Protein AF-A0A1H4CX78-F1 (afdb_monomer)

Foldseek 3Di:
DLLLCQQVDPLVVLSVVVLVDDAAADEPCVLVVLLVVLVVCCVVVVDPPVSSVVSSVVVVVRRHPDHDYLVVQQVVLVVLCVQLVHDSNLSSQQSVCVVVVAADEDCPVSSQVSQCVDPVRNVRYHYSVVD

Organism: NCBI:txid89524

Mean predicted aligned error: 5.7 Å

Radius of gyration: 14.74 Å; Cα contacts (8 Å, |Δi|>4): 159; chains: 1; bounding box: 34×30×40 Å

pLDDT: mean 84.69, std 13.75, range [45.41, 98.31]

Solvent-accessible surface area (backbone atoms only — not comparable to full-atom values): 7396 Å² total; per-residue (Å²): 94,78,58,33,69,61,67,76,41,98,63,19,66,67,48,48,56,47,75,80,52,68,86,40,72,47,46,55,62,55,58,59,54,46,51,52,49,37,51,55,37,30,76,73,67,76,42,53,69,68,57,38,54,53,39,56,56,49,60,75,68,49,76,61,73,45,72,48,64,49,83,79,31,46,69,53,3,49,55,44,13,68,74,46,74,44,62,43,72,65,24,32,45,48,36,46,18,64,75,68,74,42,65,37,75,29,70,50,63,66,56,40,57,35,32,59,76,35,86,82,44,30,86,35,46,41,53,50,90,79,111

Nearest PDB structures (foldseek):
  2fe1-assembly1_A-2  TM=8.574E-01  e=8.083E-04  Pyrobaculum aerophilum str. IM2
  1v8p-assembly2_F  TM=7.777E-01  e=5.523E-03  Pyrobaculum aerophilum
  1v8o-assembly1_C  TM=8.106E-01  e=1.290E-02  Pyrobaculum aerophilum
  1v8p-assembly1_D  TM=7.686E-01  e=2.027E-02  Pyrobaculum aerophilum
  8wmm-assembly1_G  TM=7.105E-01  e=2.474E+00  Chryseobacterium

InterPro domains:
  IPR002716 PIN domain [PF01850] (3-115)
  IPR022907 VapC family [MF_00265] (2-121)
  IPR029060 PIN-like domain superfamily [SSF88723] (3-117)
  IPR044153 VapC3-like, PIN domain [cd09873] (2-106)
  IPR051619 Type II TA system ribonuclease PINc/VapC [PTHR35901] (2-117)

Sequence (131 aa):
MALKWLVGEAGSDAAAALLDGPALLAPELIHVEIANALWRMARVGRIAEADAADALALLARLPLRRRVADRHLAPEALRLAQLLDHPACDCLYLALAMDAGAPVVTADRRFVAAAARDAASAPLVVDLAAL

Secondary structure (DSSP, 8-state):
-GGGGTS--TTHHHHHHHHSSSPEEEETTHHHHHHHHHHHHHHTTSS-HHHHHHHHHHHTTS-EEEEE-HHHHHHHHHHHHHHHT--HHHHHHHHHHHHHT-PEEES-HHHHHHHTTSTTTGGGEEEGGG-

Structure (mmCIF, N/CA/C/O backbone):
data_AF-A0A1H4CX78-F1
#
_entry.id   AF-A0A1H4CX78-F1
#
loop_
_atom_site.group_PDB
_atom_site.id
_atom_site.type_symbol
_atom_site.label_atom_id
_atom_site.label_alt_id
_atom_site.label_comp_id
_atom_site.label_asym_id
_atom_site.label_entity_id
_atom_site.label_seq_id
_atom_site.pdbx_PDB_ins_code
_atom_site.Cartn_x
_atom_site.Cartn_y
_atom_site.Cartn_z
_atom_site.occupancy
_atom_site.B_iso_or_equiv
_atom_site.auth_seq_id
_atom_site.auth_comp_id
_atom_site.auth_asym_id
_atom_site.auth_atom_id
_atom_site.pdbx_PDB_model_num
ATOM 1 N N . MET A 1 1 ? -5.174 1.243 -0.729 1.00 51.38 1 MET A N 1
ATOM 2 C CA . MET A 1 1 ? -4.644 1.190 0.650 1.00 51.38 1 MET A CA 1
ATOM 3 C C . MET A 1 1 ? -5.252 0.019 1.413 1.00 51.38 1 MET A C 1
ATOM 5 O O . MET A 1 1 ? -6.453 -0.209 1.296 1.00 51.38 1 MET A O 1
ATOM 9 N N . ALA A 1 2 ? -4.431 -0.674 2.208 1.00 57.03 2 ALA A N 1
ATOM 10 C CA . ALA A 1 2 ? -4.756 -1.864 3.013 1.00 57.03 2 ALA A CA 1
ATOM 11 C C . ALA A 1 2 ? -5.870 -1.678 4.069 1.00 57.03 2 ALA A C 1
ATOM 13 O O . ALA A 1 2 ? -6.317 -2.644 4.680 1.00 57.03 2 ALA A O 1
ATOM 14 N N . LEU A 1 3 ? -6.361 -0.448 4.260 1.00 54.06 3 LEU A N 1
ATOM 15 C CA . LEU A 1 3 ? -7.457 -0.107 5.174 1.00 54.06 3 LEU A CA 1
ATOM 16 C C . LEU A 1 3 ? -8.733 -0.924 4.911 1.00 54.06 3 LEU A C 1
ATOM 18 O O . LEU A 1 3 ? -9.473 -1.226 5.842 1.00 54.06 3 LEU A O 1
ATOM 22 N N . LYS A 1 4 ? -8.961 -1.345 3.661 1.00 56.84 4 LYS A N 1
ATOM 23 C CA . LYS A 1 4 ? -10.125 -2.160 3.282 1.00 56.84 4 LYS A CA 1
ATOM 24 C C . LYS A 1 4 ? -10.202 -3.511 4.008 1.00 56.84 4 LYS A C 1
ATOM 26 O O . LYS A 1 4 ? -11.304 -4.028 4.170 1.00 56.84 4 LYS A O 1
ATOM 31 N N . TRP A 1 5 ? -9.074 -4.053 4.477 1.00 53.41 5 TRP A N 1
ATOM 32 C CA . TRP A 1 5 ? -9.041 -5.274 5.295 1.00 53.41 5 TRP A CA 1
ATOM 33 C C . TRP A 1 5 ? -9.525 -5.063 6.726 1.00 53.41 5 TRP A C 1
ATOM 35 O O . TRP A 1 5 ? -9.938 -6.014 7.377 1.00 53.41 5 TRP A O 1
ATOM 45 N N . LEU A 1 6 ? -9.434 -3.835 7.236 1.00 53.28 6 LEU A N 1
ATOM 46 C CA . LEU A 1 6 ? -9.518 -3.575 8.671 1.00 53.28 6 LEU A CA 1
ATOM 47 C C . LEU A 1 6 ? -10.863 -2.995 9.102 1.00 53.28 6 LEU A C 1
ATOM 49 O O . LEU A 1 6 ? -11.184 -3.054 10.282 1.00 53.28 6 LEU A O 1
ATOM 53 N N . VAL A 1 7 ? -11.637 -2.423 8.174 1.00 51.88 7 VAL A N 1
ATOM 54 C CA . VAL A 1 7 ? -12.846 -1.660 8.533 1.00 51.88 7 VAL A CA 1
ATOM 55 C C . VAL A 1 7 ? -14.084 -2.005 7.698 1.00 51.88 7 VAL A C 1
ATOM 57 O O . VAL A 1 7 ? -15.063 -1.267 7.731 1.00 51.88 7 VAL A O 1
ATOM 60 N N . GLY A 1 8 ? -14.066 -3.128 6.966 1.00 52.53 8 GLY A N 1
ATOM 61 C CA . GLY A 1 8 ? -15.251 -3.645 6.262 1.00 52.53 8 GLY A CA 1
ATOM 62 C C . GLY A 1 8 ? -15.869 -2.654 5.265 1.00 52.53 8 GLY A C 1
ATOM 63 O O . GLY A 1 8 ? -17.086 -2.504 5.208 1.00 52.53 8 GLY A O 1
ATOM 64 N N . GLU A 1 9 ? -15.043 -1.923 4.511 1.00 54.31 9 GLU A N 1
ATOM 65 C CA . GLU A 1 9 ? -15.508 -0.953 3.507 1.00 54.31 9 GLU A CA 1
ATOM 66 C C . GLU A 1 9 ? -15.724 -1.598 2.121 1.00 54.31 9 GLU A C 1
ATOM 68 O O . GLU A 1 9 ? -15.233 -2.687 1.835 1.00 54.31 9 GLU A O 1
ATOM 73 N N . ALA A 1 10 ? -16.408 -0.909 1.200 1.00 45.41 10 ALA A N 1
ATOM 74 C CA . ALA A 1 10 ? -16.597 -1.383 -0.176 1.00 45.41 10 ALA A CA 1
ATOM 75 C C . ALA A 1 10 ? -15.259 -1.775 -0.859 1.00 45.41 10 ALA A C 1
ATOM 77 O O . ALA A 1 10 ? -14.319 -0.975 -0.982 1.00 45.41 10 ALA A O 1
ATOM 78 N N . GLY A 1 11 ? -15.175 -3.024 -1.331 1.00 50.94 11 GLY A N 1
ATOM 79 C CA . GLY A 1 11 ? -13.946 -3.656 -1.831 1.00 50.94 11 GLY A CA 1
ATOM 80 C C . GLY A 1 11 ? -13.148 -4.429 -0.771 1.00 50.94 11 GLY A C 1
ATOM 81 O O . GLY A 1 11 ? -11.997 -4.770 -1.035 1.00 50.94 11 GLY A O 1
ATOM 82 N N . SER A 1 12 ? -13.735 -4.681 0.406 1.00 59.44 12 SER A N 1
ATOM 83 C CA . SER A 1 12 ? -13.180 -5.574 1.430 1.00 59.44 12 SER A CA 1
ATOM 84 C C . SER A 1 12 ? -13.047 -7.011 0.918 1.00 59.44 12 SER A C 1
ATOM 86 O O . SER A 1 12 ? -12.037 -7.632 1.211 1.00 59.44 12 SER A O 1
ATOM 88 N N . ASP A 1 13 ? -13.961 -7.493 0.065 1.00 57.78 13 ASP A N 1
ATOM 89 C CA . ASP A 1 13 ? -13.947 -8.879 -0.443 1.00 57.78 13 ASP A CA 1
ATOM 90 C C . ASP A 1 13 ? -12.748 -9.173 -1.361 1.00 57.78 13 ASP A C 1
ATOM 92 O O . ASP A 1 13 ? -12.005 -10.125 -1.135 1.00 57.78 13 ASP A O 1
ATOM 96 N N . ALA A 1 14 ? -12.500 -8.315 -2.360 1.00 57.72 14 ALA A N 1
ATOM 97 C CA . ALA A 1 14 ? -11.344 -8.443 -3.258 1.00 57.72 14 ALA A CA 1
ATOM 98 C C . ALA A 1 14 ? -10.019 -8.271 -2.505 1.00 57.72 14 ALA A C 1
ATOM 100 O O . ALA A 1 14 ? -9.029 -8.942 -2.784 1.00 57.72 14 ALA A O 1
ATOM 101 N N . ALA A 1 15 ? -10.006 -7.387 -1.504 1.00 64.19 15 ALA A N 1
ATOM 102 C CA . ALA A 1 15 ? -8.862 -7.252 -0.630 1.00 64.19 15 ALA A CA 1
ATOM 103 C C . ALA A 1 15 ? -8.681 -8.545 0.193 1.00 64.19 15 ALA A C 1
ATOM 105 O O . ALA A 1 15 ? -7.581 -9.091 0.222 1.00 64.19 15 ALA A O 1
ATOM 106 N N . ALA A 1 16 ? -9.723 -9.054 0.849 1.00 65.00 16 ALA A N 1
ATOM 107 C CA . ALA A 1 16 ? -9.666 -10.243 1.697 1.00 65.00 16 ALA A CA 1
ATOM 108 C C . ALA A 1 16 ? -9.181 -11.480 0.929 1.00 65.00 16 ALA A C 1
ATOM 110 O O . ALA A 1 16 ? -8.358 -12.222 1.454 1.00 65.00 16 ALA A O 1
ATOM 111 N N . ALA A 1 17 ? -9.567 -11.634 -0.341 1.00 62.91 17 ALA A N 1
ATOM 112 C CA . ALA A 1 17 ? -9.070 -12.706 -1.205 1.00 62.91 17 ALA A CA 1
ATOM 113 C C . ALA A 1 17 ? -7.534 -12.708 -1.369 1.00 62.91 17 ALA A C 1
ATOM 115 O O . ALA A 1 17 ? -6.933 -13.763 -1.564 1.00 62.91 17 ALA A O 1
ATOM 116 N N . LEU A 1 18 ? -6.869 -11.552 -1.243 1.00 68.38 18 LEU A N 1
ATOM 117 C CA . LEU A 1 18 ? -5.403 -11.466 -1.277 1.00 68.38 18 LEU A CA 1
ATOM 118 C C . LEU A 1 18 ? -4.747 -12.000 0.004 1.00 68.38 18 LEU A C 1
ATOM 120 O O . LEU A 1 18 ? -3.584 -12.391 -0.044 1.00 68.38 18 LEU A O 1
ATOM 124 N N . LEU A 1 19 ? -5.466 -12.032 1.133 1.00 70.75 19 LEU A N 1
ATOM 125 C CA . LEU A 1 19 ? -4.958 -12.594 2.391 1.00 70.75 19 LEU A CA 1
ATOM 126 C C . LEU A 1 19 ? -4.865 -14.125 2.342 1.00 70.75 19 LEU A C 1
ATOM 128 O O . LEU A 1 19 ? -3.975 -14.689 2.976 1.00 70.75 19 LEU A O 1
ATOM 132 N N . ASP A 1 20 ? -5.728 -14.770 1.553 1.00 71.88 20 ASP A N 1
ATOM 133 C CA . ASP A 1 20 ? -5.709 -16.219 1.300 1.00 71.88 20 ASP A CA 1
ATOM 134 C C . ASP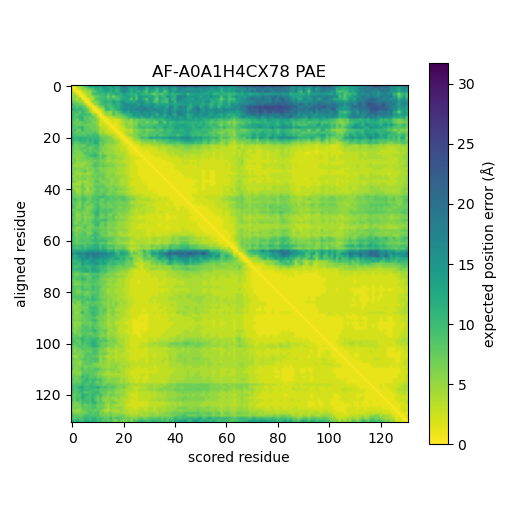 A 1 20 ? -4.789 -16.610 0.125 1.00 71.88 20 ASP A C 1
ATOM 136 O O . ASP A 1 20 ? -4.625 -17.790 -0.191 1.00 71.88 20 ASP A O 1
ATOM 140 N N . GLY A 1 21 ? -4.193 -15.615 -0.539 1.00 70.38 21 GLY A N 1
ATOM 141 C CA . GLY A 1 21 ? -3.396 -15.768 -1.749 1.00 70.38 21 GLY A CA 1
ATOM 142 C C . GLY A 1 21 ? -1.877 -15.672 -1.518 1.00 70.38 21 GLY A C 1
ATOM 143 O O . GLY A 1 21 ? -1.338 -16.254 -0.572 1.00 70.38 21 GLY A O 1
ATOM 144 N N . PRO A 1 22 ? -1.130 -15.005 -2.420 1.00 70.56 22 PRO A N 1
ATOM 145 C CA . PRO A 1 22 ? 0.326 -14.927 -2.341 1.00 70.56 22 PRO A CA 1
ATOM 146 C C . PRO A 1 22 ? 0.809 -14.120 -1.126 1.00 70.56 22 PRO A C 1
ATOM 148 O O . PRO A 1 22 ? 0.098 -13.291 -0.566 1.00 70.56 22 PRO A O 1
ATOM 151 N N . ALA A 1 23 ? 2.068 -14.337 -0.736 1.00 77.44 23 ALA A N 1
ATOM 152 C CA . ALA A 1 23 ? 2.698 -13.596 0.352 1.00 77.44 23 ALA A CA 1
ATOM 153 C C . ALA A 1 23 ? 2.676 -12.080 0.092 1.00 77.44 23 ALA A C 1
ATOM 155 O O . ALA A 1 23 ? 3.177 -11.609 -0.928 1.00 77.44 23 ALA A O 1
ATOM 156 N N . LEU A 1 24 ? 2.146 -11.321 1.050 1.00 84.12 24 LEU A N 1
ATOM 157 C CA . LEU A 1 24 ? 1.994 -9.876 0.927 1.00 84.12 24 LEU A CA 1
ATOM 158 C C . LEU A 1 24 ? 3.223 -9.131 1.457 1.00 84.12 24 LEU A C 1
ATOM 160 O O . LEU A 1 24 ? 3.821 -9.511 2.471 1.00 84.12 24 LEU A O 1
ATOM 164 N N . LEU A 1 25 ? 3.582 -8.049 0.768 1.00 87.38 25 LEU A N 1
ATOM 165 C CA . LEU A 1 25 ? 4.725 -7.187 1.064 1.00 87.38 25 LEU A CA 1
ATOM 166 C C . LEU A 1 25 ? 4.230 -5.757 1.292 1.00 87.38 25 LEU A C 1
ATOM 168 O O . LEU A 1 25 ? 3.316 -5.303 0.605 1.00 87.38 25 LEU A O 1
ATOM 172 N N . ALA A 1 26 ? 4.840 -5.049 2.240 1.00 88.38 26 ALA A N 1
ATOM 173 C CA . ALA A 1 26 ? 4.564 -3.635 2.467 1.00 88.38 26 ALA A CA 1
ATOM 174 C C . ALA A 1 26 ? 5.782 -2.923 3.090 1.00 88.38 26 ALA A C 1
ATOM 176 O O . ALA A 1 26 ? 6.525 -3.552 3.854 1.00 88.38 26 ALA A O 1
ATOM 177 N N . PRO A 1 27 ? 5.989 -1.625 2.798 1.00 90.12 27 PRO A N 1
ATOM 178 C CA . PRO A 1 27 ? 6.925 -0.788 3.543 1.00 90.12 27 PRO A CA 1
ATOM 179 C C . PRO A 1 27 ? 6.470 -0.620 5.001 1.00 90.12 27 PRO A C 1
ATOM 181 O O . PRO A 1 27 ? 5.292 -0.805 5.317 1.00 90.12 27 PRO A O 1
ATOM 184 N N . GLU A 1 28 ? 7.383 -0.241 5.899 1.00 89.69 28 GLU A N 1
ATOM 185 C CA . GLU A 1 28 ? 7.047 0.036 7.308 1.00 89.69 28 GLU A CA 1
ATOM 186 C C . GLU A 1 28 ? 6.056 1.201 7.442 1.00 89.69 28 GLU A C 1
ATOM 188 O O . GLU A 1 28 ? 5.227 1.210 8.360 1.00 89.69 28 GLU A O 1
ATOM 193 N N . LEU A 1 29 ? 6.069 2.114 6.466 1.00 90.19 29 LEU A N 1
ATOM 194 C CA . LEU A 1 29 ? 5.119 3.212 6.304 1.00 90.19 29 LEU A CA 1
ATOM 195 C C . LEU A 1 29 ? 3.646 2.793 6.459 1.00 90.19 29 LEU A C 1
ATOM 197 O O . LEU A 1 29 ? 2.850 3.578 6.984 1.00 90.19 29 LEU A O 1
ATOM 201 N N . ILE A 1 30 ? 3.282 1.557 6.089 1.00 87.50 30 ILE A N 1
ATOM 202 C CA . ILE A 1 30 ? 1.905 1.048 6.199 1.00 87.50 30 ILE A CA 1
ATOM 203 C C . ILE A 1 30 ? 1.323 1.226 7.608 1.00 87.50 30 ILE A C 1
ATOM 205 O O . ILE A 1 30 ? 0.136 1.506 7.760 1.00 87.50 30 ILE A O 1
ATOM 209 N N . HIS A 1 31 ? 2.145 1.124 8.657 1.00 86.81 31 HIS A N 1
ATOM 210 C CA . HIS A 1 31 ? 1.680 1.290 10.033 1.00 86.81 31 HIS A CA 1
ATOM 211 C C . HIS A 1 31 ? 1.202 2.708 10.313 1.00 86.81 31 HIS A C 1
ATOM 213 O O . HIS A 1 31 ? 0.139 2.900 10.904 1.00 86.81 31 HIS A O 1
ATOM 219 N N . VAL A 1 32 ? 1.974 3.698 9.869 1.00 90.19 32 VAL A N 1
ATOM 220 C CA . VAL A 1 32 ? 1.639 5.109 10.061 1.00 90.19 32 VAL A CA 1
ATOM 221 C C . VAL A 1 32 ? 0.450 5.492 9.183 1.00 90.19 32 VAL A C 1
ATOM 223 O O . VAL A 1 32 ? -0.435 6.214 9.640 1.00 90.19 32 VAL A O 1
ATOM 226 N N . GLU A 1 33 ? 0.369 4.970 7.958 1.00 90.50 33 GLU A N 1
ATOM 227 C CA . GLU A 1 33 ? -0.772 5.212 7.070 1.00 90.50 33 GLU A CA 1
ATOM 228 C C . GLU A 1 33 ? -2.078 4.654 7.633 1.00 90.50 33 GLU A C 1
ATOM 230 O O . GLU A 1 33 ? -3.092 5.359 7.653 1.00 90.50 33 GLU A O 1
ATOM 235 N N . ILE A 1 34 ? -2.056 3.417 8.135 1.00 89.69 34 ILE A N 1
ATOM 236 C CA . ILE A 1 34 ? -3.224 2.796 8.760 1.00 89.69 34 ILE A CA 1
ATOM 237 C C . ILE A 1 34 ? -3.590 3.511 10.061 1.00 89.69 34 ILE A C 1
ATOM 239 O O . ILE A 1 34 ? -4.758 3.848 10.245 1.00 89.69 34 ILE A O 1
ATOM 243 N N . ALA A 1 35 ? -2.624 3.830 10.926 1.00 91.50 35 ALA A N 1
ATOM 244 C CA . ALA A 1 35 ? -2.892 4.580 12.153 1.00 91.50 35 ALA A CA 1
ATOM 245 C C . ALA A 1 35 ? -3.530 5.952 11.862 1.00 91.50 35 ALA A C 1
ATOM 247 O O . ALA A 1 35 ? -4.525 6.323 12.484 1.00 91.50 35 ALA A O 1
ATOM 248 N N . ASN A 1 36 ? -3.015 6.688 10.873 1.00 92.38 36 ASN A N 1
ATOM 249 C CA . ASN A 1 36 ? -3.564 7.981 10.465 1.00 92.38 36 ASN A CA 1
ATOM 250 C C . ASN A 1 36 ? -4.973 7.849 9.861 1.00 92.38 36 ASN A C 1
ATOM 252 O O . ASN A 1 36 ? -5.841 8.685 10.114 1.00 92.38 36 ASN A O 1
ATOM 256 N N . ALA A 1 37 ? -5.227 6.799 9.077 1.00 90.31 37 ALA A N 1
ATOM 257 C CA . ALA A 1 37 ? -6.555 6.523 8.542 1.00 90.31 37 ALA A CA 1
ATOM 258 C C . ALA A 1 37 ? -7.570 6.216 9.656 1.00 90.31 37 ALA A C 1
ATOM 260 O O . ALA A 1 37 ? -8.631 6.839 9.696 1.00 90.31 37 ALA A O 1
ATOM 261 N N . LEU A 1 38 ? -7.218 5.333 10.593 1.00 91.19 38 LEU A N 1
ATOM 262 C CA . LEU A 1 38 ? -8.054 4.983 11.744 1.00 91.19 38 LEU A CA 1
ATOM 263 C C . LEU A 1 38 ? -8.329 6.205 12.632 1.00 91.19 38 LEU A C 1
ATOM 265 O O . LEU A 1 38 ? -9.481 6.467 12.974 1.00 91.19 38 LEU A O 1
ATOM 269 N N . TRP A 1 39 ? -7.308 7.024 12.910 1.00 94.56 39 TRP A N 1
ATOM 270 C CA . TRP A 1 39 ? -7.474 8.298 13.618 1.00 94.56 39 TRP A CA 1
ATOM 271 C C . TRP A 1 39 ? -8.459 9.229 12.902 1.00 94.56 39 TRP A C 1
ATOM 273 O O . TRP A 1 39 ? -9.357 9.788 13.532 1.00 94.56 39 TRP A O 1
ATOM 283 N N . ARG A 1 40 ? -8.340 9.383 11.573 1.00 93.25 40 ARG A N 1
ATOM 284 C CA . ARG A 1 40 ? -9.272 10.212 10.792 1.00 93.25 40 ARG A CA 1
ATOM 285 C C . ARG A 1 40 ? -10.702 9.700 10.894 1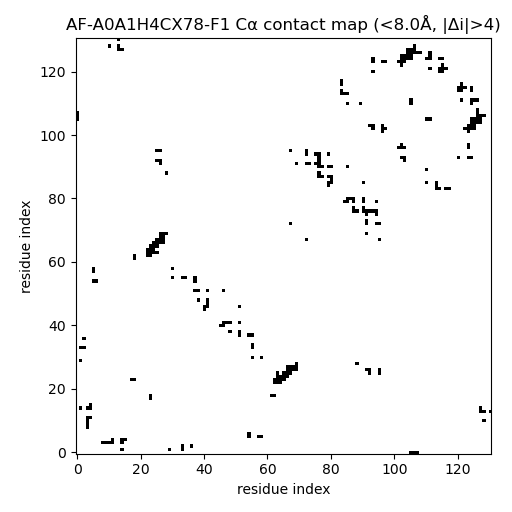.00 93.25 40 ARG A C 1
ATOM 287 O O . ARG A 1 40 ? -11.597 10.530 11.021 1.00 93.25 40 ARG A O 1
ATOM 294 N N . MET A 1 41 ? -10.910 8.383 10.839 1.00 91.12 41 MET A N 1
ATOM 295 C CA . MET A 1 41 ? -12.232 7.760 10.956 1.00 91.12 41 MET A CA 1
ATOM 296 C C . MET A 1 41 ? -12.841 7.968 12.345 1.00 91.12 41 MET A C 1
ATOM 298 O O . MET A 1 41 ? -13.992 8.396 12.433 1.00 91.12 41 MET A O 1
ATOM 302 N N . ALA A 1 42 ? -12.068 7.743 13.410 1.00 92.88 42 ALA A N 1
ATOM 303 C CA . ALA A 1 42 ? -12.514 7.973 14.783 1.00 92.88 42 ALA A CA 1
ATOM 304 C C . ALA A 1 42 ? -12.863 9.451 15.020 1.00 92.88 42 ALA A C 1
ATOM 306 O O . ALA A 1 42 ? -13.926 9.770 15.547 1.00 92.88 42 ALA A O 1
ATOM 307 N N . ARG A 1 43 ? -12.029 10.375 14.521 1.00 94.50 43 ARG A N 1
ATOM 308 C CA . ARG A 1 43 ? -12.233 11.827 14.666 1.00 94.50 43 ARG A CA 1
ATOM 309 C C . ARG A 1 43 ? -13.554 12.325 14.076 1.00 94.50 43 ARG A C 1
ATOM 311 O O . ARG A 1 43 ? -14.101 13.305 14.568 1.00 94.50 43 ARG A O 1
ATOM 318 N N . VAL A 1 44 ? -14.053 11.692 13.013 1.00 94.75 44 VAL A N 1
ATOM 319 C CA . VAL A 1 44 ? -15.350 12.041 12.402 1.00 94.75 44 VAL A CA 1
ATOM 320 C C . VAL A 1 44 ? -16.498 11.144 12.883 1.00 94.75 44 VAL A C 1
ATOM 322 O O . VAL A 1 44 ? -17.569 11.159 12.283 1.00 94.75 44 VAL A O 1
ATOM 325 N N . GLY A 1 45 ? -16.282 10.346 13.935 1.00 91.44 45 GLY A N 1
ATOM 326 C CA . GLY A 1 45 ? -17.296 9.480 14.540 1.00 91.44 45 GLY A CA 1
ATOM 327 C C . GLY A 1 45 ? -17.698 8.268 13.694 1.00 91.44 45 GLY A C 1
ATOM 328 O O . GLY A 1 45 ? -18.763 7.705 13.922 1.00 91.44 45 GLY A O 1
ATOM 329 N N . ARG A 1 46 ? -16.885 7.863 12.705 1.00 91.56 46 ARG A N 1
ATOM 330 C CA . ARG A 1 46 ? -17.177 6.680 11.869 1.00 91.56 46 ARG A CA 1
ATOM 331 C C . ARG A 1 46 ? -16.921 5.356 12.591 1.00 91.56 46 ARG A C 1
ATOM 333 O O . ARG A 1 46 ? -17.529 4.361 12.217 1.00 91.56 46 ARG A O 1
ATOM 340 N N . ILE A 1 47 ? -16.015 5.347 13.566 1.00 89.75 47 ILE A N 1
ATOM 341 C CA . ILE A 1 47 ? -15.669 4.204 14.426 1.00 89.75 47 ILE A CA 1
ATOM 342 C C . ILE A 1 47 ? -15.410 4.710 15.848 1.00 89.75 47 ILE A C 1
ATOM 344 O O . ILE A 1 47 ? -15.098 5.895 16.016 1.00 89.75 47 ILE A O 1
ATOM 348 N N . ALA A 1 48 ? -15.504 3.844 16.859 1.00 91.00 48 ALA A N 1
ATOM 349 C CA . ALA A 1 48 ? -15.068 4.205 18.204 1.00 91.00 48 ALA A CA 1
ATOM 350 C C . ALA A 1 48 ? -13.531 4.229 18.295 1.00 91.00 48 ALA A C 1
ATOM 352 O O . ALA A 1 48 ? -12.829 3.547 17.547 1.00 91.00 48 ALA A O 1
ATOM 353 N N . GLU A 1 49 ? -12.987 4.992 19.245 1.00 88.75 49 GLU A N 1
ATOM 354 C CA . GLU A 1 49 ? -11.536 5.028 19.489 1.00 88.75 49 GLU A CA 1
ATOM 355 C C . GLU A 1 49 ? -10.980 3.653 19.897 1.00 88.75 49 GLU A C 1
ATOM 357 O O . GLU A 1 49 ? -9.874 3.292 19.496 1.00 88.75 49 GLU A O 1
ATOM 362 N N . ALA A 1 50 ? -11.761 2.863 20.642 1.00 88.94 50 ALA A N 1
ATOM 363 C CA . ALA A 1 50 ? -11.405 1.490 20.998 1.00 88.94 50 ALA A CA 1
ATOM 364 C C . ALA A 1 50 ? -11.299 0.588 19.753 1.00 88.94 50 ALA A C 1
ATOM 366 O O . ALA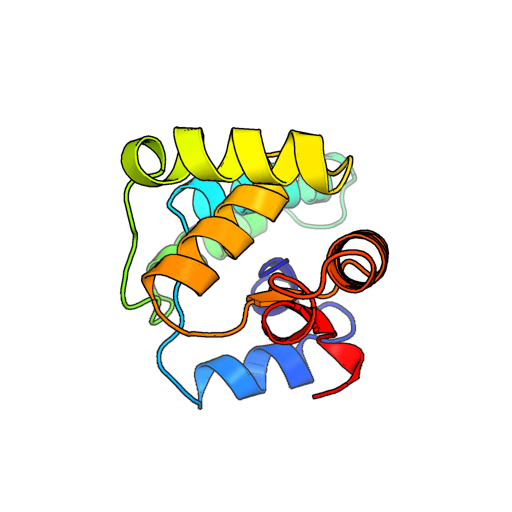 A 1 50 ? -10.297 -0.104 19.585 1.00 88.94 50 ALA A O 1
ATOM 367 N N . ASP A 1 51 ? -12.262 0.689 18.829 1.00 88.56 51 ASP A N 1
ATOM 368 C CA . ASP A 1 51 ? -12.255 -0.075 17.573 1.00 88.56 51 ASP A CA 1
ATOM 369 C C . ASP A 1 51 ? -11.038 0.279 16.702 1.00 88.56 51 ASP A C 1
ATOM 371 O O . ASP A 1 51 ? -10.464 -0.580 16.033 1.00 88.56 51 ASP A O 1
ATOM 375 N N . ALA A 1 52 ? -10.607 1.546 16.722 1.00 88.50 52 ALA A N 1
ATOM 376 C CA . ALA A 1 52 ? -9.407 1.992 16.019 1.00 88.50 52 ALA A CA 1
ATOM 377 C C . ALA A 1 52 ? -8.133 1.325 16.570 1.00 88.50 52 ALA A C 1
ATOM 379 O O . ALA A 1 52 ? -7.272 0.897 15.798 1.00 88.50 52 ALA A O 1
ATOM 380 N N . ALA A 1 53 ? -8.002 1.215 17.895 1.00 87.44 53 ALA A N 1
ATOM 381 C CA . ALA A 1 53 ? -6.862 0.548 18.520 1.00 87.44 53 ALA A CA 1
ATOM 382 C C . ALA A 1 53 ? -6.836 -0.956 18.196 1.00 87.44 53 ALA A C 1
ATOM 384 O O . ALA A 1 53 ? -5.789 -1.489 17.813 1.00 87.44 53 ALA A O 1
ATOM 385 N N . ASP A 1 54 ? -7.993 -1.618 18.270 1.00 88.00 54 ASP A N 1
ATOM 386 C CA . ASP A 1 54 ? -8.131 -3.039 17.946 1.00 88.00 54 ASP A CA 1
ATOM 387 C C . ASP A 1 54 ? -7.824 -3.318 16.467 1.00 88.00 54 ASP A C 1
ATOM 389 O O . ASP A 1 54 ? -7.077 -4.249 16.146 1.00 88.00 54 ASP A O 1
ATOM 393 N N . ALA A 1 55 ? -8.301 -2.468 15.554 1.00 86.50 55 ALA A N 1
ATOM 394 C CA . ALA A 1 55 ? -7.999 -2.566 14.127 1.00 86.50 55 ALA A CA 1
ATOM 395 C C . ALA A 1 55 ? -6.494 -2.427 13.834 1.00 86.50 55 ALA A C 1
ATOM 397 O O . ALA A 1 55 ? -5.939 -3.174 13.021 1.00 86.50 55 ALA A O 1
ATOM 398 N N . LEU A 1 56 ? -5.797 -1.514 14.518 1.00 87.12 56 LEU A N 1
ATOM 399 C CA . LEU A 1 56 ? -4.346 -1.379 14.371 1.00 87.12 56 LEU A CA 1
ATOM 400 C C . LEU A 1 56 ? -3.602 -2.616 14.904 1.00 87.12 56 LEU A C 1
ATOM 402 O O . LEU A 1 56 ? -2.618 -3.050 14.301 1.00 87.12 56 LEU A O 1
ATOM 406 N N . ALA A 1 57 ? -4.079 -3.225 15.994 1.00 86.38 57 ALA A N 1
ATOM 407 C CA . ALA A 1 57 ? -3.514 -4.467 16.521 1.00 86.38 57 ALA A CA 1
ATOM 408 C C . ALA A 1 57 ? -3.717 -5.657 15.563 1.00 86.38 57 ALA A C 1
ATOM 410 O O . ALA A 1 57 ? -2.845 -6.526 15.461 1.00 86.38 57 ALA A O 1
ATOM 411 N N . LEU A 1 58 ? -4.825 -5.689 14.815 1.00 84.31 58 LEU A N 1
ATOM 412 C CA . LEU A 1 58 ? -5.069 -6.699 13.780 1.00 84.31 58 LEU A CA 1
ATOM 413 C C . LEU A 1 58 ? -4.075 -6.601 12.617 1.00 84.31 58 LEU A C 1
ATOM 415 O O . LEU A 1 58 ? -3.592 -7.638 12.164 1.00 84.31 58 LEU A O 1
ATOM 419 N N . LEU A 1 59 ? -3.684 -5.393 12.189 1.00 82.56 59 LEU A N 1
ATOM 420 C CA . LEU A 1 59 ? -2.652 -5.206 11.155 1.00 82.56 59 LEU A CA 1
ATOM 421 C C . LEU A 1 59 ? -1.348 -5.938 11.507 1.00 82.56 59 LEU A C 1
ATOM 423 O O . LEU A 1 59 ? -0.710 -6.527 10.637 1.00 82.56 59 LEU A O 1
ATOM 427 N N . ALA A 1 60 ? -0.956 -5.937 12.785 1.00 76.25 60 ALA A N 1
ATOM 428 C CA . ALA A 1 60 ? 0.253 -6.620 13.240 1.00 76.25 60 ALA A CA 1
ATOM 429 C C . ALA A 1 60 ? 0.174 -8.152 13.116 1.00 76.25 60 ALA A C 1
ATOM 431 O O . ALA A 1 60 ? 1.216 -8.806 13.079 1.00 76.25 60 ALA A O 1
ATOM 432 N N . ARG A 1 61 ? -1.039 -8.712 13.046 1.00 79.88 61 ARG A N 1
ATOM 433 C CA . ARG A 1 61 ? -1.304 -10.150 12.901 1.00 79.88 61 ARG A CA 1
ATOM 434 C C . ARG A 1 61 ? -1.465 -10.590 11.445 1.00 79.88 61 ARG A C 1
ATOM 436 O O . ARG A 1 61 ? -1.485 -11.792 11.191 1.00 79.88 61 ARG A O 1
ATOM 443 N N . LEU A 1 62 ? -1.580 -9.654 10.498 1.00 76.75 62 LEU A N 1
ATOM 444 C CA . LEU A 1 62 ? -1.676 -9.992 9.079 1.00 76.75 62 LEU A CA 1
ATOM 445 C C . LEU A 1 62 ? -0.362 -10.621 8.580 1.00 76.75 62 LEU A C 1
ATOM 447 O O . LEU A 1 62 ? 0.718 -10.207 9.016 1.00 76.75 62 LEU A O 1
ATOM 451 N N . PRO A 1 63 ? -0.419 -11.588 7.643 1.00 72.88 63 PRO A N 1
ATOM 452 C CA . PRO A 1 63 ? 0.748 -12.310 7.131 1.00 72.88 63 PRO A CA 1
ATOM 453 C C . PRO A 1 63 ? 1.583 -11.474 6.136 1.00 72.88 63 PRO A C 1
ATOM 455 O O . PRO A 1 63 ? 1.931 -11.932 5.048 1.00 72.88 63 PRO A O 1
ATOM 458 N N . LEU A 1 64 ? 1.938 -10.243 6.513 1.00 74.19 64 LEU A N 1
ATOM 459 C CA . LEU A 1 64 ? 2.847 -9.372 5.768 1.00 74.19 64 LEU A CA 1
ATOM 460 C C . LEU A 1 64 ? 4.280 -9.897 5.944 1.00 74.19 64 LEU A C 1
ATOM 462 O O . LEU A 1 64 ? 4.904 -9.709 6.990 1.00 74.19 64 LEU A O 1
ATOM 466 N N . ARG A 1 65 ? 4.782 -10.621 4.938 1.00 64.25 65 ARG A N 1
ATOM 467 C CA . ARG A 1 65 ? 5.987 -11.461 5.047 1.00 64.25 65 ARG A CA 1
ATOM 468 C C . ARG A 1 65 ? 7.300 -10.689 5.049 1.00 64.25 65 ARG A C 1
ATOM 470 O O . ARG A 1 65 ? 8.280 -11.191 5.595 1.00 64.25 65 ARG A O 1
ATOM 477 N N . ARG A 1 66 ? 7.344 -9.493 4.462 1.00 63.41 66 ARG A N 1
ATOM 478 C CA . ARG A 1 66 ? 8.560 -8.670 4.415 1.00 63.41 66 ARG A CA 1
ATOM 479 C C . ARG A 1 66 ? 8.193 -7.224 4.702 1.00 63.41 66 ARG A C 1
ATOM 481 O O . ARG A 1 66 ? 7.516 -6.583 3.903 1.00 63.41 66 ARG A O 1
ATOM 488 N N . ARG A 1 67 ? 8.659 -6.743 5.851 1.00 63.56 67 ARG A N 1
ATOM 489 C CA . ARG A 1 67 ? 8.737 -5.319 6.166 1.00 63.56 67 ARG A CA 1
ATOM 490 C C . ARG A 1 67 ? 10.129 -4.879 5.754 1.00 63.56 67 ARG A C 1
ATOM 492 O O . ARG A 1 67 ? 11.116 -5.342 6.325 1.00 63.56 67 ARG A O 1
ATOM 499 N N . VAL A 1 68 ? 10.213 -4.092 4.692 1.00 71.69 68 VAL A N 1
ATOM 500 C CA . VAL A 1 68 ? 11.482 -3.509 4.256 1.00 71.69 68 VAL A CA 1
ATOM 501 C C . VAL A 1 68 ? 11.573 -2.133 4.889 1.00 71.69 68 VAL A C 1
ATOM 503 O O . VAL A 1 68 ? 10.650 -1.339 4.743 1.00 71.69 68 VAL A O 1
ATOM 506 N N . ALA A 1 69 ? 12.664 -1.869 5.610 1.00 78.25 69 ALA A N 1
ATOM 507 C CA . ALA A 1 69 ? 12.841 -0.584 6.271 1.00 78.25 69 ALA A CA 1
ATOM 508 C C . ALA A 1 69 ? 12.866 0.544 5.233 1.00 78.25 69 ALA A C 1
ATOM 510 O O . ALA A 1 69 ? 13.687 0.534 4.307 1.00 78.25 69 ALA A O 1
ATOM 511 N N . ASP A 1 70 ? 12.002 1.536 5.438 1.00 83.69 70 ASP A N 1
ATOM 512 C CA . ASP A 1 70 ? 11.705 2.592 4.465 1.00 83.69 70 ASP A CA 1
ATOM 513 C C . ASP A 1 70 ? 12.964 3.336 4.003 1.00 83.69 70 ASP A C 1
ATOM 515 O O . ASP A 1 70 ? 13.085 3.712 2.840 1.00 83.69 70 ASP A O 1
ATOM 519 N N . ARG A 1 71 ? 13.958 3.479 4.892 1.00 87.50 71 ARG A N 1
ATOM 520 C CA . ARG A 1 71 ? 15.247 4.134 4.611 1.00 87.50 71 ARG A CA 1
ATOM 521 C C . ARG A 1 71 ? 15.987 3.573 3.393 1.00 87.50 71 ARG A C 1
ATOM 523 O O . ARG A 1 71 ? 16.736 4.309 2.763 1.00 87.50 71 ARG A O 1
ATOM 530 N N . HIS A 1 72 ? 15.813 2.286 3.083 1.00 88.19 72 HIS A N 1
ATOM 531 C CA . HIS A 1 72 ? 16.469 1.651 1.938 1.00 88.19 72 HIS A CA 1
ATOM 532 C C . HIS A 1 72 ? 15.739 1.939 0.623 1.00 88.19 72 HIS A C 1
ATOM 534 O O . HIS A 1 72 ? 16.368 1.970 -0.428 1.00 88.19 72 HIS A O 1
ATOM 540 N N . LEU A 1 73 ? 14.432 2.1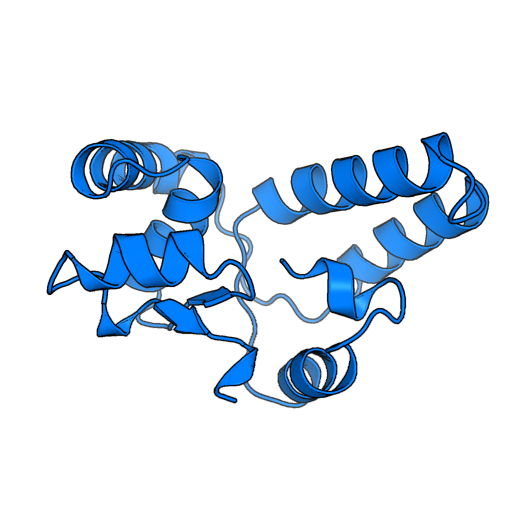86 0.695 1.00 92.12 73 LEU A N 1
ATOM 541 C CA . LEU A 1 73 ? 13.571 2.459 -0.453 1.00 92.12 73 LEU A CA 1
ATOM 542 C C . LEU A 1 73 ? 13.446 3.961 -0.737 1.00 92.12 73 LEU A C 1
ATOM 544 O O . LEU A 1 73 ? 13.199 4.350 -1.873 1.00 92.12 73 LEU A O 1
ATOM 548 N N . ALA A 1 74 ? 13.634 4.811 0.275 1.00 94.56 74 ALA A N 1
ATOM 549 C CA . ALA A 1 74 ? 13.393 6.250 0.200 1.00 94.56 74 ALA A CA 1
ATOM 550 C C . ALA A 1 74 ? 14.127 6.981 -0.946 1.00 94.56 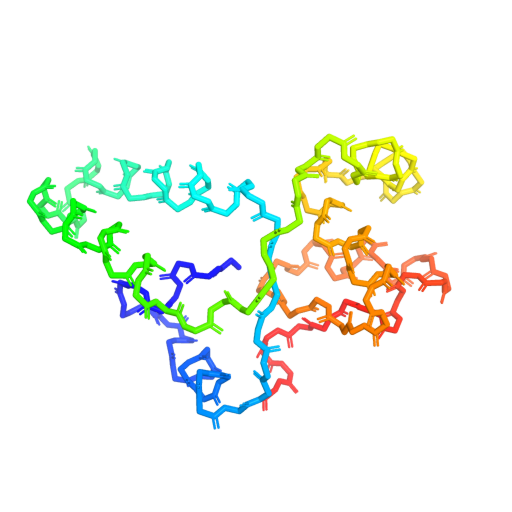74 ALA A C 1
ATOM 552 O O . ALA A 1 74 ? 13.489 7.824 -1.583 1.00 94.56 74 ALA A O 1
ATOM 553 N N . PRO A 1 75 ? 15.408 6.689 -1.269 1.00 96.75 75 PRO A N 1
ATOM 554 C CA . PRO A 1 75 ? 16.073 7.336 -2.402 1.00 96.75 75 PRO A CA 1
ATOM 555 C C . PRO A 1 75 ? 15.385 7.036 -3.739 1.00 96.75 75 PRO A C 1
ATOM 557 O O . PRO A 1 75 ? 15.167 7.941 -4.543 1.00 96.75 75 PRO A O 1
ATOM 560 N N . GLU A 1 76 ? 14.995 5.779 -3.952 1.00 96.44 76 GLU A N 1
ATOM 561 C CA . GLU A 1 76 ? 14.320 5.356 -5.179 1.00 96.44 76 GLU A CA 1
ATOM 562 C C . GLU A 1 76 ? 12.873 5.855 -5.221 1.00 96.44 76 GLU A C 1
ATOM 564 O O . GLU A 1 76 ? 12.413 6.345 -6.249 1.00 96.44 76 GLU A O 1
ATOM 569 N N . ALA A 1 77 ? 12.178 5.841 -4.083 1.00 96.56 77 ALA A N 1
ATOM 570 C CA . ALA A 1 77 ? 10.841 6.408 -3.958 1.00 96.56 77 ALA A CA 1
ATOM 571 C C . ALA A 1 77 ? 10.813 7.904 -4.303 1.00 96.56 77 ALA A C 1
ATOM 573 O O . ALA A 1 77 ? 9.889 8.354 -4.976 1.00 96.56 77 ALA A O 1
ATOM 574 N N . LEU A 1 78 ? 11.829 8.677 -3.899 1.00 98.00 78 LEU A N 1
ATOM 575 C CA . LEU A 1 78 ? 11.954 10.087 -4.279 1.00 98.00 78 LEU A CA 1
ATOM 576 C C . LEU A 1 78 ? 12.163 10.250 -5.791 1.00 98.00 78 LEU A C 1
ATOM 578 O O . LEU A 1 78 ? 11.517 11.096 -6.409 1.00 98.00 78 LEU A O 1
ATOM 582 N N . ARG A 1 79 ? 13.037 9.433 -6.393 1.00 98.19 79 ARG A N 1
ATOM 583 C CA . ARG A 1 79 ? 13.282 9.448 -7.843 1.00 98.19 79 ARG A CA 1
ATOM 584 C C . ARG A 1 79 ? 11.997 9.153 -8.621 1.00 98.19 79 ARG A C 1
ATOM 586 O O . ARG A 1 79 ? 11.677 9.859 -9.575 1.00 98.19 79 ARG A O 1
ATOM 593 N N . LEU A 1 80 ? 11.249 8.137 -8.195 1.00 97.94 80 LEU A N 1
ATOM 594 C CA . LEU A 1 80 ? 9.963 7.758 -8.780 1.00 97.94 80 LEU A CA 1
ATOM 595 C C . LEU A 1 80 ? 8.901 8.843 -8.572 1.00 97.94 80 LEU A C 1
ATOM 597 O O . LEU A 1 80 ? 8.188 9.171 -9.513 1.00 97.94 80 LEU A O 1
ATOM 601 N N . ALA A 1 81 ? 8.842 9.460 -7.391 1.00 98.00 81 ALA A N 1
ATOM 602 C CA . ALA A 1 81 ? 7.917 10.555 -7.105 1.00 98.00 81 ALA A CA 1
ATOM 603 C C . ALA A 1 81 ? 8.115 11.742 -8.053 1.00 98.00 81 ALA A C 1
ATOM 605 O O . ALA A 1 81 ? 7.146 12.300 -8.563 1.00 98.00 81 ALA A O 1
ATOM 606 N N . GLN A 1 82 ? 9.371 12.096 -8.333 1.00 98.31 82 GLN A N 1
ATOM 607 C CA . GLN A 1 82 ? 9.720 13.148 -9.289 1.00 98.31 82 GLN A CA 1
ATOM 608 C C . GLN A 1 82 ? 9.407 12.746 -10.735 1.00 98.31 82 GLN A C 1
ATOM 610 O O . GLN A 1 82 ? 8.928 13.572 -11.507 1.00 98.31 82 GLN A O 1
ATOM 615 N N . LEU A 1 83 ? 9.669 11.488 -11.104 1.00 97.94 83 LEU A N 1
ATOM 616 C CA . LEU A 1 83 ? 9.396 10.965 -12.445 1.00 97.94 83 LEU A CA 1
ATOM 617 C C . LEU A 1 83 ? 7.893 10.922 -12.753 1.00 97.94 83 LEU A C 1
ATOM 619 O O . LEU A 1 83 ? 7.469 11.310 -13.840 1.00 97.94 83 LEU A O 1
ATOM 623 N N . LEU A 1 84 ? 7.101 10.426 -11.805 1.00 97.25 84 LEU A N 1
ATOM 624 C CA . LEU A 1 84 ? 5.669 10.186 -11.973 1.00 97.25 84 LEU A CA 1
ATOM 625 C C . LEU A 1 84 ? 4.811 11.404 -11.606 1.00 97.25 84 LEU A C 1
ATOM 627 O O . LEU A 1 84 ? 3.619 11.407 -11.917 1.00 97.25 84 LEU A O 1
ATOM 631 N N . ASP A 1 85 ? 5.408 12.420 -10.972 1.00 97.19 85 ASP A N 1
ATOM 632 C CA . ASP A 1 85 ? 4.712 13.542 -10.330 1.00 97.19 85 ASP A CA 1
ATOM 633 C C . ASP A 1 85 ? 3.628 13.038 -9.359 1.00 97.19 85 ASP A C 1
ATOM 635 O O . ASP A 1 85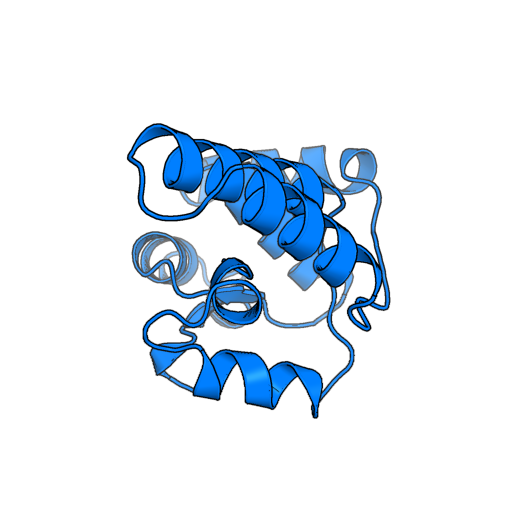 ? 2.431 13.307 -9.491 1.00 97.19 85 ASP A O 1
ATOM 639 N N . HIS A 1 86 ? 4.053 12.194 -8.415 1.00 96.81 86 HIS A N 1
ATOM 640 C CA . HIS A 1 86 ? 3.164 11.468 -7.509 1.00 96.81 86 HIS A CA 1
ATOM 641 C C . HIS A 1 86 ? 3.747 11.393 -6.087 1.00 96.81 86 HIS A C 1
ATOM 643 O O . HIS A 1 86 ? 4.971 11.403 -5.938 1.00 96.81 86 HIS A O 1
ATOM 649 N N . PRO A 1 87 ? 2.926 11.338 -5.016 1.00 96.56 87 PRO A N 1
ATOM 650 C CA . PRO A 1 87 ? 3.430 11.322 -3.648 1.00 96.56 87 PRO A CA 1
ATOM 651 C C . PRO A 1 87 ? 4.471 10.227 -3.384 1.00 96.56 87 PRO A C 1
ATOM 653 O O . PRO A 1 87 ? 4.331 9.076 -3.800 1.00 96.56 87 PRO A O 1
ATOM 656 N N . ALA A 1 88 ? 5.508 10.587 -2.623 1.00 95.44 88 ALA A N 1
ATOM 657 C CA . ALA A 1 88 ? 6.598 9.674 -2.282 1.00 95.44 88 ALA A CA 1
ATOM 658 C C . ALA A 1 88 ? 6.132 8.463 -1.458 1.00 95.44 88 ALA A C 1
ATOM 660 O O . ALA A 1 88 ? 6.743 7.404 -1.554 1.00 95.44 88 ALA A O 1
ATOM 661 N N . CYS A 1 89 ? 5.050 8.600 -0.684 1.00 92.69 89 CYS A N 1
ATOM 662 C CA . CYS A 1 89 ? 4.447 7.497 0.066 1.00 92.69 89 CYS A CA 1
ATOM 663 C C . CYS A 1 89 ? 3.996 6.362 -0.861 1.00 92.69 89 CYS A C 1
ATOM 665 O O . CYS A 1 89 ? 4.399 5.220 -0.668 1.00 92.69 89 CYS A O 1
ATOM 667 N N . ASP A 1 90 ? 3.244 6.682 -1.916 1.00 94.44 90 ASP A N 1
ATOM 668 C CA . ASP A 1 90 ? 2.811 5.703 -2.918 1.00 94.44 90 ASP A CA 1
ATOM 669 C C . ASP A 1 90 ? 4.009 5.158 -3.711 1.00 94.44 90 ASP A C 1
ATOM 671 O O . ASP A 1 90 ? 4.132 3.953 -3.945 1.00 94.44 90 ASP A O 1
ATOM 675 N N . CYS A 1 91 ? 4.972 6.024 -4.039 1.00 96.25 91 CYS A N 1
ATOM 676 C CA . CYS A 1 91 ? 6.199 5.613 -4.722 1.00 96.25 91 CYS A CA 1
ATOM 677 C C . CYS A 1 91 ? 7.100 4.707 -3.865 1.00 96.25 91 CYS A C 1
ATOM 679 O O . CYS A 1 91 ? 7.912 3.967 -4.417 1.00 96.25 91 CYS A O 1
ATOM 681 N N . LEU A 1 92 ? 6.945 4.705 -2.538 1.00 95.19 92 LEU A N 1
ATOM 682 C CA . LEU A 1 92 ? 7.635 3.777 -1.642 1.00 95.19 92 LEU A CA 1
ATOM 683 C C . LEU A 1 92 ? 7.148 2.337 -1.848 1.00 95.19 92 LEU A C 1
ATOM 685 O O . LEU A 1 92 ? 7.959 1.410 -1.862 1.00 95.19 92 LEU A O 1
ATOM 689 N N . TYR A 1 93 ? 5.843 2.150 -2.077 1.00 94.25 93 TYR A N 1
ATOM 690 C CA . TYR A 1 93 ? 5.289 0.849 -2.458 1.00 94.25 93 TYR A CA 1
ATOM 691 C C . TYR A 1 93 ? 5.802 0.411 -3.834 1.00 94.25 93 TYR A C 1
ATOM 693 O O . TYR A 1 93 ? 6.136 -0.759 -4.005 1.00 94.25 93 TYR A O 1
ATOM 701 N N . LEU A 1 94 ? 5.922 1.332 -4.798 1.00 95.62 94 LEU A N 1
ATOM 702 C CA . LEU A 1 94 ? 6.475 1.017 -6.121 1.00 95.62 94 LEU A CA 1
ATOM 703 C C . LEU A 1 94 ? 7.964 0.656 -6.067 1.00 95.62 94 LEU A C 1
ATOM 705 O O . LEU A 1 94 ? 8.372 -0.320 -6.688 1.00 95.62 94 LEU A O 1
ATOM 709 N N . ALA A 1 95 ? 8.767 1.379 -5.286 1.00 95.31 95 ALA A N 1
ATOM 710 C CA . ALA A 1 95 ? 10.172 1.035 -5.071 1.00 95.31 95 ALA A CA 1
ATOM 711 C C . ALA A 1 95 ? 10.315 -0.378 -4.476 1.00 95.31 95 ALA A C 1
ATOM 713 O O . ALA A 1 95 ? 11.151 -1.161 -4.927 1.00 95.31 95 ALA A O 1
ATOM 714 N N . LEU A 1 96 ? 9.461 -0.736 -3.508 1.00 93.75 96 LEU A N 1
ATOM 715 C CA . LEU A 1 96 ? 9.415 -2.092 -2.957 1.00 93.75 96 LEU A CA 1
ATOM 716 C C . LEU A 1 96 ? 9.003 -3.133 -4.006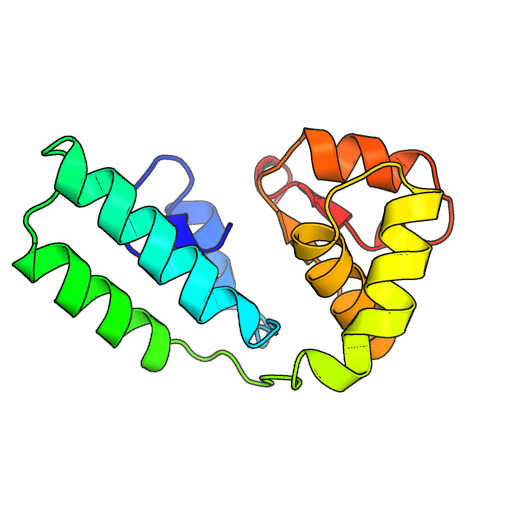 1.00 93.75 96 LEU A C 1
ATOM 718 O O . LEU A 1 96 ? 9.590 -4.211 -4.059 1.00 93.75 96 LEU A O 1
ATOM 722 N N . ALA A 1 97 ? 8.005 -2.824 -4.833 1.00 93.19 97 ALA A N 1
ATOM 723 C CA . ALA A 1 97 ? 7.554 -3.693 -5.916 1.00 93.19 97 ALA A CA 1
ATOM 724 C C . ALA A 1 97 ? 8.664 -3.979 -6.935 1.00 93.19 97 ALA A C 1
ATOM 726 O O . ALA A 1 97 ? 8.854 -5.128 -7.335 1.00 93.19 97 ALA A O 1
ATOM 727 N N . MET A 1 98 ? 9.438 -2.954 -7.298 1.00 93.56 98 MET A N 1
ATOM 728 C CA . MET A 1 98 ? 10.596 -3.090 -8.180 1.00 93.56 98 MET A CA 1
ATOM 729 C C . MET A 1 98 ? 11.704 -3.945 -7.547 1.00 93.56 98 MET A C 1
ATOM 731 O O . MET A 1 98 ? 12.224 -4.831 -8.221 1.00 93.56 98 MET A O 1
ATOM 735 N N . ASP A 1 99 ? 12.029 -3.738 -6.262 1.00 91.62 99 ASP A N 1
ATOM 736 C CA . ASP A 1 99 ? 13.021 -4.554 -5.530 1.00 91.62 99 ASP A CA 1
ATOM 737 C C . ASP A 1 99 ? 12.594 -6.025 -5.419 1.00 91.62 99 ASP A C 1
ATOM 739 O O . ASP A 1 99 ? 13.398 -6.940 -5.590 1.00 91.62 99 ASP A O 1
ATOM 743 N N . ALA A 1 100 ? 11.313 -6.263 -5.139 1.00 89.62 100 ALA A N 1
ATOM 744 C CA . ALA A 1 100 ? 10.777 -7.597 -4.901 1.00 89.62 100 ALA A CA 1
ATOM 745 C C . ALA A 1 100 ? 10.357 -8.344 -6.178 1.00 89.62 100 ALA A C 1
ATOM 747 O O . ALA A 1 100 ? 10.058 -9.536 -6.100 1.00 89.62 100 ALA A O 1
ATOM 748 N N . GLY A 1 101 ? 10.292 -7.665 -7.328 1.00 90.31 101 GLY A N 1
ATOM 749 C CA . GLY A 1 101 ? 9.744 -8.229 -8.565 1.00 90.31 101 GLY A CA 1
ATOM 750 C C . GLY A 1 101 ? 8.266 -8.617 -8.442 1.00 90.31 101 GLY A C 1
ATOM 751 O O . GLY A 1 101 ? 7.845 -9.621 -9.014 1.00 90.31 101 GLY A O 1
ATOM 752 N N . ALA A 1 102 ? 7.488 -7.860 -7.665 1.00 89.94 102 ALA A N 1
ATOM 753 C CA . ALA A 1 102 ? 6.082 -8.136 -7.373 1.00 89.94 102 ALA A CA 1
ATOM 754 C C . ALA A 1 102 ? 5.228 -6.881 -7.605 1.00 89.94 102 ALA A C 1
ATOM 756 O O . ALA A 1 102 ? 5.702 -5.787 -7.321 1.00 89.94 102 ALA A O 1
ATOM 757 N N . PRO A 1 103 ? 3.980 -6.993 -8.090 1.00 92.44 103 PRO A N 1
ATOM 758 C CA . PRO A 1 103 ? 3.145 -5.822 -8.337 1.00 92.44 103 PRO A CA 1
ATOM 759 C C . PRO A 1 103 ? 2.621 -5.193 -7.037 1.00 92.44 103 PRO A C 1
ATOM 761 O O . PRO A 1 103 ? 2.315 -5.882 -6.062 1.00 92.44 103 PRO A O 1
ATOM 764 N N . VAL A 1 104 ? 2.436 -3.875 -7.053 1.00 92.19 104 VAL A N 1
ATOM 765 C CA . VAL A 1 104 ? 1.608 -3.143 -6.093 1.00 92.19 104 VAL A CA 1
ATOM 766 C C . VAL A 1 104 ? 0.151 -3.277 -6.505 1.00 92.19 104 VAL A C 1
ATOM 768 O O . VAL A 1 104 ? -0.225 -2.907 -7.614 1.00 92.19 104 VAL A O 1
ATOM 771 N N . VAL A 1 105 ? -0.692 -3.727 -5.581 1.00 90.38 105 VAL A N 1
ATOM 772 C CA . VAL A 1 105 ? -2.147 -3.656 -5.734 1.00 90.38 105 VAL A CA 1
ATOM 773 C C . VAL A 1 105 ? -2.658 -2.426 -4.992 1.00 90.38 105 VAL A C 1
ATOM 775 O O . VAL A 1 105 ? -2.461 -2.288 -3.783 1.00 90.38 105 VAL A O 1
ATOM 778 N N . THR A 1 106 ? -3.332 -1.519 -5.696 1.00 89.69 106 THR A N 1
ATOM 779 C CA . THR A 1 106 ? -3.841 -0.274 -5.110 1.00 89.69 106 THR A CA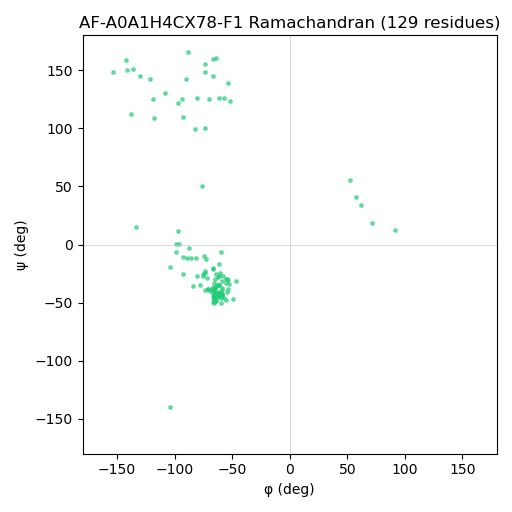 1
ATOM 780 C C . THR A 1 106 ? -5.260 0.039 -5.565 1.00 89.69 106 THR A C 1
ATOM 782 O O . THR A 1 106 ? -5.673 -0.303 -6.660 1.00 89.69 106 THR A O 1
ATOM 785 N N . ALA A 1 107 ? -6.014 0.731 -4.713 1.00 87.94 107 ALA A N 1
ATOM 786 C CA . ALA A 1 107 ? -7.308 1.308 -5.079 1.00 87.94 107 ALA A CA 1
ATOM 787 C C . ALA A 1 107 ? -7.185 2.793 -5.477 1.00 87.94 107 ALA A C 1
ATOM 789 O O . ALA A 1 107 ? -8.194 3.446 -5.746 1.00 87.94 107 ALA A O 1
ATOM 790 N N . ASP A 1 108 ? -5.970 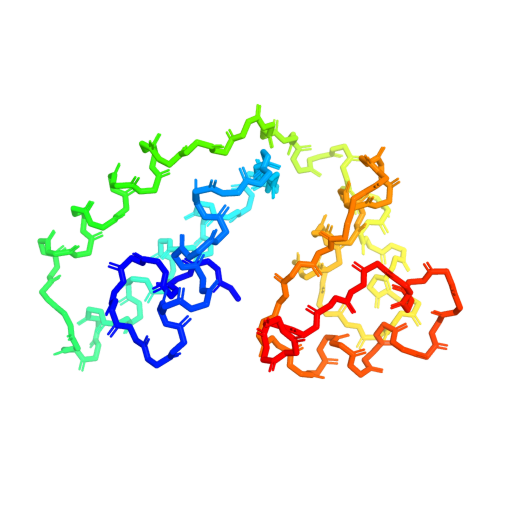3.354 -5.450 1.00 90.56 108 ASP A N 1
ATOM 791 C CA . ASP A 1 108 ? -5.728 4.729 -5.868 1.00 90.56 108 ASP A CA 1
ATOM 792 C C . ASP A 1 108 ? -5.600 4.798 -7.393 1.00 90.56 108 ASP A C 1
ATOM 794 O O . ASP A 1 108 ? -4.553 4.528 -7.980 1.00 90.56 108 ASP A O 1
ATOM 798 N N . ARG A 1 109 ? -6.690 5.201 -8.046 1.00 91.69 109 ARG A N 1
ATOM 799 C CA . ARG A 1 109 ? -6.732 5.369 -9.503 1.00 91.69 109 ARG A CA 1
ATOM 800 C C . ARG A 1 109 ? -5.800 6.463 -10.015 1.00 91.69 109 ARG A C 1
ATOM 802 O O . ARG A 1 109 ? -5.396 6.412 -11.173 1.00 91.69 109 ARG A O 1
ATOM 809 N N . ARG A 1 110 ? -5.468 7.462 -9.191 1.00 94.62 110 ARG A N 1
ATOM 810 C CA . ARG A 1 110 ? -4.509 8.508 -9.570 1.00 94.62 110 ARG A CA 1
ATOM 811 C C . ARG A 1 110 ? -3.109 7.918 -9.621 1.00 94.62 110 ARG A C 1
ATOM 813 O O . ARG A 1 110 ? -2.367 8.250 -10.537 1.00 94.62 110 ARG A O 1
ATOM 820 N N . PHE A 1 111 ? -2.787 7.014 -8.695 1.00 95.19 111 PHE A N 1
ATOM 821 C CA . PHE A 1 111 ? -1.518 6.296 -8.722 1.00 95.19 111 PHE A CA 1
ATOM 822 C C . PHE A 1 111 ? -1.409 5.374 -9.939 1.00 95.19 111 PHE A C 1
ATOM 824 O O . PHE A 1 111 ? -0.420 5.440 -10.665 1.00 95.19 111 PHE A O 1
ATOM 831 N N . VAL A 1 112 ? -2.458 4.593 -10.228 1.00 95.62 112 VAL A N 1
ATOM 832 C CA . VAL A 1 112 ? -2.530 3.753 -11.441 1.00 95.62 112 VAL A CA 1
ATOM 833 C C . VAL A 1 112 ? -2.316 4.599 -12.702 1.00 95.62 112 VAL A C 1
ATOM 835 O O . VAL A 1 112 ? -1.494 4.259 -13.550 1.00 95.62 112 VAL A O 1
ATOM 838 N N . ALA A 1 113 ? -3.005 5.740 -12.810 1.00 96.25 113 ALA A N 1
ATOM 839 C CA . ALA A 1 113 ? -2.871 6.640 -13.953 1.00 96.25 113 ALA A CA 1
ATOM 840 C C . ALA A 1 113 ? -1.472 7.274 -14.060 1.00 96.25 113 ALA A C 1
ATOM 842 O O . ALA A 1 113 ? -0.956 7.422 -15.166 1.00 96.25 113 ALA A O 1
ATOM 843 N N . ALA A 1 114 ? -0.854 7.645 -12.935 1.00 96.69 114 ALA A N 1
ATOM 844 C CA . ALA A 1 114 ? 0.504 8.179 -12.912 1.00 96.69 114 ALA A CA 1
ATOM 845 C C . ALA A 1 114 ? 1.527 7.125 -13.361 1.00 96.69 114 ALA A C 1
ATOM 847 O O . ALA A 1 114 ? 2.323 7.397 -14.258 1.00 96.69 114 ALA A O 1
ATOM 848 N N . ALA A 1 115 ? 1.456 5.909 -12.813 1.00 96.44 115 ALA A N 1
ATOM 849 C CA . ALA A 1 115 ? 2.348 4.805 -13.163 1.00 96.44 115 ALA A CA 1
ATOM 850 C C . ALA A 1 115 ? 2.211 4.374 -14.632 1.00 96.44 115 ALA A C 1
ATOM 852 O O . ALA A 1 115 ? 3.212 4.068 -15.272 1.00 96.44 115 ALA A O 1
ATOM 853 N N . ALA A 1 116 ? 1.003 4.423 -15.203 1.00 96.38 116 ALA A N 1
ATOM 854 C CA . ALA A 1 116 ? 0.757 4.087 -16.608 1.00 96.38 116 ALA A CA 1
ATOM 855 C C . ALA A 1 116 ? 1.497 4.994 -17.615 1.00 96.38 116 ALA A C 1
ATOM 857 O O . ALA A 1 116 ? 1.615 4.641 -18.788 1.00 96.38 116 ALA A O 1
ATOM 858 N N . ARG A 1 117 ? 1.994 6.161 -17.181 1.00 95.12 117 ARG A N 1
ATOM 859 C CA . ARG A 1 117 ? 2.772 7.091 -18.019 1.00 95.12 117 ARG A CA 1
ATOM 860 C C . ARG A 1 117 ? 4.247 6.704 -18.142 1.00 95.12 117 ARG A C 1
ATOM 862 O O . ARG A 1 117 ? 4.941 7.277 -18.977 1.00 95.12 117 ARG A O 1
ATOM 869 N N . ASP A 1 118 ? 4.716 5.762 -17.329 1.00 96.25 118 ASP A N 1
ATOM 870 C CA . ASP A 1 118 ? 6.088 5.268 -17.330 1.00 96.25 118 ASP A CA 1
ATOM 871 C C . ASP A 1 118 ? 6.118 3.770 -17.653 1.00 96.25 118 ASP A C 1
ATOM 873 O O . ASP A 1 118 ? 5.479 2.956 -16.989 1.00 96.25 118 ASP A O 1
ATOM 877 N N . ALA A 1 119 ? 6.886 3.389 -18.675 1.00 95.75 119 ALA A N 1
ATOM 878 C CA . ALA A 1 119 ? 6.892 2.019 -19.185 1.00 95.75 119 ALA A CA 1
ATOM 879 C C . ALA A 1 119 ? 7.417 0.993 -18.164 1.00 95.75 119 ALA A C 1
ATOM 881 O O . ALA A 1 119 ? 6.994 -0.161 -18.194 1.00 95.75 119 ALA A O 1
ATOM 882 N N . ALA A 1 120 ? 8.324 1.402 -17.270 1.00 95.19 120 ALA A N 1
ATOM 883 C CA . ALA A 1 120 ? 8.868 0.523 -16.238 1.00 95.19 120 ALA A CA 1
ATOM 884 C C . ALA A 1 120 ? 7.888 0.334 -15.066 1.00 95.19 120 ALA A C 1
ATOM 886 O O . ALA A 1 120 ? 7.803 -0.757 -14.506 1.00 95.19 120 ALA A O 1
ATOM 887 N N . SER A 1 121 ? 7.129 1.376 -14.722 1.00 95.75 121 SER A N 1
ATOM 888 C CA . SER A 1 121 ? 6.189 1.387 -13.594 1.00 95.75 121 SER A CA 1
ATOM 889 C C . SER A 1 121 ? 4.826 0.784 -13.938 1.00 95.75 121 SER A C 1
ATOM 891 O O . SER A 1 121 ? 4.221 0.119 -13.098 1.00 95.75 121 SER A O 1
ATOM 893 N N . ALA A 1 122 ? 4.344 0.981 -15.168 1.00 95.81 122 ALA A N 1
ATOM 894 C CA . ALA A 1 122 ? 3.028 0.533 -15.623 1.00 95.81 122 ALA A CA 1
ATOM 895 C C . ALA A 1 122 ? 2.697 -0.947 -15.321 1.00 95.81 122 ALA A C 1
ATOM 897 O O . ALA A 1 122 ? 1.614 -1.198 -14.795 1.00 95.81 122 ALA A O 1
ATOM 898 N N . PRO A 1 123 ? 3.576 -1.939 -15.585 1.00 95.50 123 PRO A N 1
ATOM 899 C CA . PRO A 1 123 ? 3.254 -3.342 -15.307 1.00 95.50 123 PRO A CA 1
ATOM 900 C C . PRO A 1 123 ? 3.252 -3.690 -13.810 1.00 95.50 123 PRO A C 1
ATOM 902 O O . PRO A 1 123 ? 2.796 -4.769 -13.437 1.00 95.50 123 PRO A O 1
ATOM 905 N N . LEU A 1 124 ? 3.776 -2.809 -12.954 1.00 95.06 124 LEU A N 1
ATOM 906 C CA . LEU A 1 124 ? 3.928 -3.052 -11.521 1.00 95.06 124 LEU A CA 1
ATOM 907 C C . LEU A 1 124 ? 2.820 -2.422 -10.678 1.00 95.06 124 LEU A C 1
ATOM 909 O O . LEU A 1 124 ? 2.792 -2.674 -9.480 1.00 95.06 124 LEU A O 1
ATOM 913 N N . VAL A 1 125 ? 1.913 -1.626 -11.247 1.00 94.56 125 VAL A N 1
ATOM 914 C CA . VAL A 1 125 ? 0.821 -0.993 -10.490 1.00 94.56 125 VAL A CA 1
ATOM 915 C C . VAL A 1 125 ? -0.522 -1.489 -11.011 1.00 94.56 125 VAL A C 1
ATOM 917 O O . VAL A 1 125 ? -0.952 -1.144 -12.108 1.00 94.56 125 VAL A O 1
ATOM 920 N N . VAL A 1 126 ? -1.195 -2.301 -10.198 1.00 91.81 126 VAL A N 1
ATOM 921 C CA . VAL A 1 126 ? -2.454 -2.972 -10.533 1.00 91.81 126 VAL A CA 1
ATOM 922 C C . VAL A 1 126 ? -3.603 -2.332 -9.758 1.00 91.81 126 VAL A C 1
ATOM 924 O O . VAL A 1 126 ? -3.527 -2.159 -8.538 1.00 91.81 126 VAL A O 1
ATOM 927 N N . ASP A 1 127 ? -4.684 -1.994 -10.463 1.00 89.12 127 ASP A N 1
ATOM 928 C CA . ASP A 1 127 ? -5.923 -1.546 -9.824 1.00 89.12 127 ASP A CA 1
ATOM 929 C C . ASP A 1 127 ? -6.586 -2.731 -9.109 1.00 89.12 127 ASP A C 1
ATOM 931 O O . ASP A 1 127 ? -6.888 -3.751 -9.723 1.00 89.12 127 ASP A O 1
ATOM 935 N N . LEU A 1 128 ? -6.856 -2.579 -7.813 1.00 84.75 128 LEU A N 1
ATOM 936 C CA . LEU A 1 128 ? -7.596 -3.550 -7.008 1.00 84.75 128 LEU A CA 1
ATOM 937 C C . LEU A 1 128 ? -8.974 -3.867 -7.609 1.00 84.75 128 LEU A C 1
ATOM 939 O O . LEU A 1 128 ? -9.476 -4.962 -7.409 1.00 84.75 128 LEU A O 1
ATOM 943 N N . ALA A 1 129 ? -9.599 -2.928 -8.325 1.00 80.56 129 ALA A N 1
ATOM 944 C CA . ALA A 1 129 ? -10.886 -3.153 -8.984 1.00 80.56 129 ALA A CA 1
ATOM 945 C C . ALA A 1 129 ? -10.797 -4.031 -10.248 1.00 80.56 129 ALA A C 1
ATOM 947 O O . ALA A 1 129 ? -11.836 -4.386 -10.801 1.00 80.56 129 ALA A O 1
ATOM 948 N N . ALA A 1 130 ? -9.587 -4.325 -10.730 1.00 78.06 130 ALA A N 1
ATOM 949 C CA . ALA A 1 130 ? -9.339 -5.181 -11.888 1.00 78.06 130 ALA A CA 1
ATOM 950 C C . ALA A 1 130 ? -8.951 -6.624 -11.505 1.00 78.06 130 ALA A C 1
ATOM 952 O O . ALA A 1 130 ? -8.684 -7.426 -12.402 1.00 78.06 130 ALA A O 1
ATOM 953 N N . LEU A 1 131 ? -8.900 -6.928 -10.202 1.00 71.06 131 LEU A N 1
ATOM 954 C CA . LEU A 1 131 ? -8.714 -8.269 -9.636 1.00 71.06 131 LEU A CA 1
ATOM 955 C C . LEU A 1 131 ? -10.069 -8.928 -9.365 1.00 71.06 131 LEU A C 1
ATOM 957 O O . LEU A 1 131 ? -10.170 -10.145 -9.631 1.00 71.06 131 LEU A O 1
#